Protein AF-A0A962PXG7-F1 (afdb_monomer_lite)

Foldseek 3Di:
DCVCQFCALVRPNVVVLVVLLVVLVVVLVVVVCPVPVVDDDPPDDDDDPVVVVVVVVVVVVVVVVVVVDDSQQDPVDPDDPDYTDTSVVVSVVVSCVSVVD

pLDDT: mean 92.26, std 6.95, range [60.28, 98.38]

Radius of gyration: 18.02 Å; chains: 1; bounding box: 39×32×47 Å

Sequence (101 aa):
MHESLFLGPHGENAEFFRQIWGELLHRTLQHRSETFPGDSSPGITPPDSERIRLVEREIANFFQILQQEVPTFSNRYLGHMISDVSIPALIGNAAVLFCNP

Secondary structure (DSSP, 8-state):
--GGGB--TT-TTHHHHHHHHHHHHHHHHHHHHHSSTTSPPP--PPPPHHHHHHHHHHHHHHHHHHTTS--TTSTT--SSS--PPBHHHHHHHHHHHHH--

Structure (mmCIF, N/CA/C/O backbone):
data_AF-A0A962PXG7-F1
#
_entry.id   AF-A0A962PXG7-F1
#
loop_
_atom_site.group_PDB
_atom_site.id
_atom_site.type_symbol
_atom_site.label_atom_id
_atom_site.label_alt_id
_atom_site.label_comp_id
_atom_site.label_asym_id
_atom_site.label_entity_id
_atom_site.label_seq_id
_atom_site.pdbx_PDB_ins_code
_atom_site.Cartn_x
_atom_site.Cartn_y
_atom_site.Cartn_z
_atom_site.occupancy
_atom_site.B_iso_or_equiv
_atom_site.auth_seq_id
_atom_site.auth_comp_id
_atom_site.auth_asym_id
_atom_site.auth_atom_id
_atom_site.pdbx_PDB_model_num
ATOM 1 N N . MET A 1 1 ? 4.193 -7.246 24.173 1.00 60.28 1 MET A N 1
ATOM 2 C CA . MET A 1 1 ? 5.035 -7.871 23.118 1.00 60.28 1 MET A CA 1
ATOM 3 C C . MET A 1 1 ? 4.265 -8.119 21.814 1.00 60.28 1 MET A C 1
ATOM 5 O O . MET A 1 1 ? 4.888 -8.068 20.770 1.00 60.28 1 MET A O 1
ATOM 9 N N . HIS A 1 2 ? 2.938 -8.332 21.827 1.00 72.56 2 HIS A N 1
ATOM 10 C CA . HIS A 1 2 ? 2.146 -8.461 20.587 1.00 72.56 2 HIS A CA 1
ATOM 11 C C . HIS A 1 2 ? 1.737 -7.120 19.948 1.00 72.56 2 HIS A C 1
ATOM 13 O O . HIS A 1 2 ? 1.533 -7.067 18.743 1.00 72.56 2 HIS A O 1
ATOM 19 N N . GLU A 1 3 ? 1.659 -6.036 20.724 1.00 75.75 3 GLU A N 1
ATOM 20 C CA . GLU A 1 3 ? 1.215 -4.707 20.257 1.00 75.75 3 GLU A CA 1
ATOM 21 C C . GLU A 1 3 ? 2.124 -4.110 19.171 1.00 75.75 3 GLU A C 1
ATOM 23 O O . GLU A 1 3 ? 1.645 -3.415 18.284 1.00 75.75 3 GLU A O 1
ATOM 28 N N . SER A 1 4 ? 3.422 -4.441 19.179 1.00 87.06 4 SER A N 1
ATOM 29 C CA . SER A 1 4 ? 4.383 -4.006 18.154 1.00 87.06 4 SER A CA 1
ATOM 30 C C . SER A 1 4 ? 4.137 -4.628 16.774 1.00 87.06 4 SER A C 1
ATOM 32 O O . SER A 1 4 ? 4.806 -4.265 15.811 1.00 87.06 4 SER A O 1
ATOM 34 N N . LEU A 1 5 ? 3.224 -5.599 16.669 1.00 91.75 5 LEU A N 1
ATOM 35 C CA . LEU A 1 5 ? 2.856 -6.246 15.410 1.00 91.75 5 LEU A CA 1
ATOM 36 C C . LEU A 1 5 ? 1.675 -5.564 14.709 1.00 91.75 5 LEU A C 1
ATOM 38 O O . LEU A 1 5 ? 1.291 -6.032 13.644 1.00 91.75 5 LEU A O 1
ATOM 42 N N . PHE A 1 6 ? 1.093 -4.505 15.270 1.00 93.94 6 PHE A N 1
ATOM 43 C CA . PHE A 1 6 ? -0.060 -3.783 14.713 1.00 93.94 6 PHE A CA 1
ATOM 44 C C . PHE A 1 6 ? 0.306 -2.320 14.451 1.00 93.94 6 PHE A C 1
ATOM 46 O O .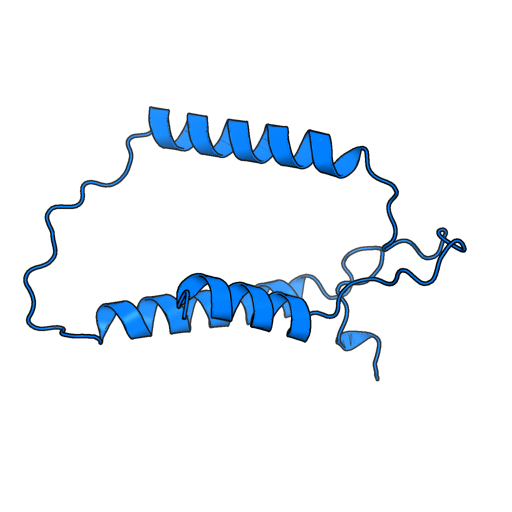 PHE A 1 6 ? 1.291 -1.838 15.002 1.00 93.94 6 PHE A O 1
ATOM 53 N N . LEU A 1 7 ? -0.454 -1.602 13.620 1.00 94.62 7 LEU A N 1
ATOM 54 C CA . LEU A 1 7 ? -0.194 -0.175 13.374 1.00 94.62 7 LEU A CA 1
ATOM 55 C C . LEU A 1 7 ? -0.501 0.668 14.611 1.00 94.62 7 LEU A C 1
ATOM 57 O O . LEU A 1 7 ? 0.268 1.571 14.951 1.00 94.62 7 LEU A O 1
ATOM 61 N N . GLY A 1 8 ? -1.590 0.305 15.284 1.00 92.50 8 GLY A N 1
ATOM 62 C CA . GLY A 1 8 ? -2.077 0.961 16.483 1.00 92.50 8 GLY A CA 1
ATOM 63 C C . GLY A 1 8 ? -3.113 2.053 16.177 1.00 92.50 8 GLY A C 1
ATOM 64 O O . GLY A 1 8 ? -3.129 2.607 15.071 1.00 92.50 8 GLY A O 1
ATOM 65 N N . PRO A 1 9 ? -4.000 2.375 17.139 1.00 92.38 9 PRO A N 1
ATOM 66 C CA . PRO A 1 9 ? -5.133 3.280 16.926 1.00 92.38 9 PRO A CA 1
ATOM 67 C C . PRO A 1 9 ? -4.753 4.692 16.469 1.00 92.38 9 PRO A C 1
ATOM 69 O O . PRO A 1 9 ? -5.580 5.388 15.877 1.00 92.38 9 PRO A O 1
ATOM 72 N N . HIS A 1 10 ? -3.528 5.124 16.769 1.00 92.94 10 HIS A N 1
ATOM 73 C CA . HIS A 1 10 ? -2.995 6.437 16.420 1.00 92.94 10 HIS A CA 1
ATOM 74 C C . HIS A 1 10 ? -1.775 6.352 15.492 1.00 92.94 10 HIS A C 1
ATOM 76 O O . HIS A 1 10 ? -1.116 7.366 15.256 1.00 92.94 10 HIS A O 1
ATOM 82 N N . GLY A 1 11 ? -1.478 5.168 14.946 1.00 94.31 11 GLY A N 1
ATOM 83 C CA . GLY A 1 11 ? -0.305 4.938 14.107 1.00 94.31 11 GLY A CA 1
ATOM 84 C C . GLY A 1 11 ? 1.003 4.928 14.900 1.00 94.31 11 GLY A C 1
ATOM 85 O O . GLY A 1 11 ? 2.036 5.364 14.396 1.00 94.31 11 GLY A O 1
ATOM 86 N N . GLU A 1 12 ? 0.974 4.444 16.138 1.00 96.12 12 GLU A N 1
ATOM 87 C CA . GLU A 1 12 ? 2.116 4.376 17.051 1.00 96.12 12 GLU A CA 1
ATOM 88 C C . GLU A 1 12 ? 3.319 3.649 16.430 1.00 96.12 12 GLU A C 1
ATOM 90 O O . GLU A 1 12 ? 4.465 4.035 16.659 1.00 96.12 12 GLU A O 1
ATOM 95 N N . ASN A 1 13 ? 3.066 2.646 15.583 1.00 96.00 13 ASN A N 1
ATOM 96 C CA . ASN A 1 13 ? 4.100 1.880 14.885 1.00 96.00 13 ASN A CA 1
ATOM 97 C C . ASN A 1 13 ? 4.300 2.315 13.419 1.00 96.00 13 ASN A C 1
ATOM 99 O O . ASN A 1 13 ? 4.880 1.566 12.629 1.00 96.00 13 ASN A O 1
ATOM 103 N N . ALA A 1 14 ? 3.849 3.514 13.029 1.00 96.19 14 ALA A N 1
ATOM 104 C CA . ALA A 1 14 ? 3.923 3.984 11.643 1.00 96.19 14 ALA A CA 1
ATOM 105 C C . ALA A 1 14 ? 5.357 4.012 11.094 1.00 96.19 14 ALA A C 1
ATOM 107 O O . ALA A 1 14 ? 5.570 3.646 9.942 1.00 96.19 14 ALA A O 1
ATOM 108 N N . GLU A 1 15 ? 6.352 4.401 11.898 1.00 96.62 15 GLU A N 1
ATOM 109 C CA . GLU A 1 15 ? 7.748 4.426 11.442 1.00 96.62 15 G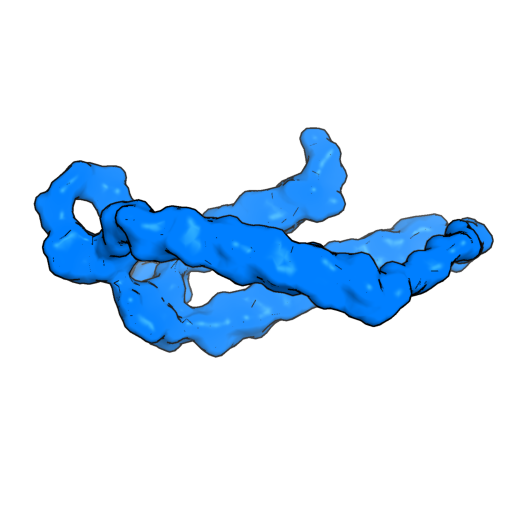LU A CA 1
ATOM 110 C C . GLU A 1 15 ? 8.277 3.026 11.127 1.00 96.62 15 GLU A C 1
ATOM 112 O O . GLU A 1 15 ? 8.819 2.787 10.049 1.00 96.62 15 GLU A O 1
ATOM 117 N N . PHE A 1 16 ? 8.035 2.079 12.033 1.00 95.25 16 PHE A N 1
ATOM 118 C CA . PHE A 1 16 ? 8.386 0.679 11.828 1.00 95.25 16 PHE A CA 1
ATOM 119 C C . PHE A 1 16 ? 7.693 0.103 10.586 1.00 95.25 16 PHE A C 1
ATOM 121 O O . PHE A 1 16 ? 8.333 -0.552 9.761 1.00 95.25 16 PHE A O 1
ATOM 128 N N . PHE A 1 17 ? 6.403 0.403 10.404 1.00 96.44 17 PHE A N 1
ATOM 129 C CA . PHE A 1 17 ? 5.666 -0.014 9.217 1.0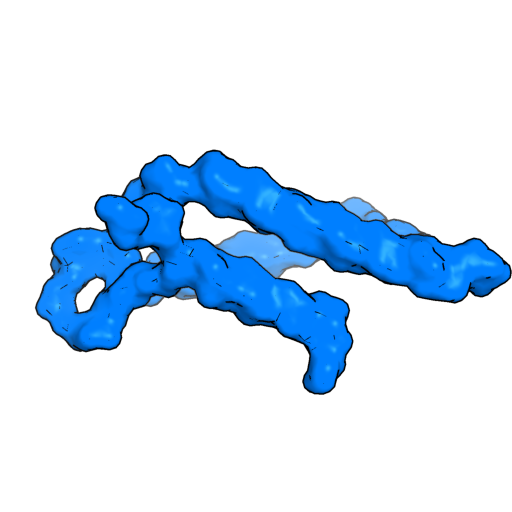0 96.44 17 PHE A CA 1
ATOM 130 C C . PHE A 1 17 ? 6.242 0.591 7.930 1.00 96.44 17 PHE A C 1
ATOM 132 O O . PHE A 1 17 ? 6.455 -0.143 6.966 1.00 96.44 17 PHE A O 1
ATOM 139 N N . ARG A 1 18 ? 6.560 1.895 7.914 1.00 97.56 18 ARG A N 1
ATOM 140 C CA . ARG A 1 18 ? 7.196 2.565 6.766 1.00 97.56 18 ARG A CA 1
ATOM 141 C C . ARG A 1 18 ? 8.522 1.912 6.392 1.00 97.56 18 ARG A C 1
ATOM 143 O O . ARG A 1 18 ? 8.763 1.685 5.208 1.00 97.56 18 ARG A O 1
ATOM 150 N N . GLN A 1 19 ? 9.348 1.577 7.382 1.00 97.44 19 GLN A N 1
ATOM 151 C CA . GLN A 1 19 ? 10.622 0.901 7.154 1.00 97.44 19 GLN A CA 1
ATOM 152 C C . GLN A 1 19 ? 10.424 -0.473 6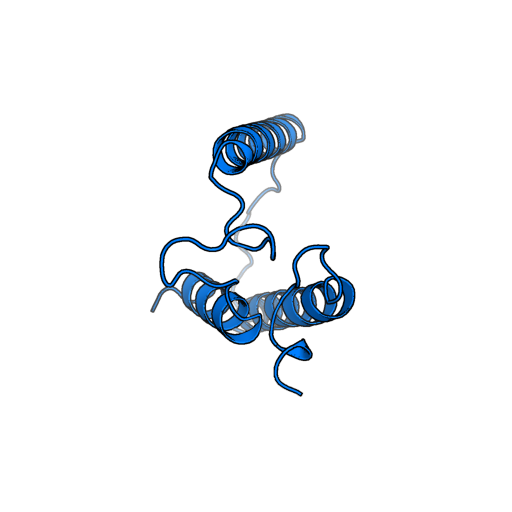.496 1.00 97.44 19 GLN A C 1
ATOM 154 O O . GLN A 1 19 ? 11.057 -0.761 5.481 1.00 97.44 19 GLN A O 1
ATOM 159 N N . ILE A 1 20 ? 9.531 -1.312 7.033 1.00 96.94 20 ILE A N 1
ATOM 160 C CA . ILE A 1 20 ? 9.286 -2.650 6.468 1.00 96.94 20 ILE A CA 1
ATOM 161 C C . ILE A 1 20 ? 8.642 -2.559 5.081 1.00 96.94 20 ILE A C 1
ATOM 163 O O . ILE A 1 20 ? 9.006 -3.314 4.181 1.00 96.94 20 ILE A O 1
ATOM 167 N N . TRP A 1 21 ? 7.704 -1.634 4.885 1.00 98.00 21 TRP A N 1
ATOM 168 C CA . TRP A 1 21 ? 7.084 -1.401 3.584 1.00 98.00 21 TRP A CA 1
ATOM 169 C C . TRP A 1 21 ? 8.119 -0.978 2.534 1.00 98.00 21 TRP A C 1
ATOM 171 O O . TRP A 1 21 ? 8.117 -1.485 1.412 1.00 98.00 21 TRP A O 1
ATOM 181 N N . GLY A 1 22 ? 9.043 -0.088 2.906 1.00 98.25 22 GLY A N 1
ATOM 182 C CA . GLY A 1 22 ? 10.168 0.299 2.056 1.00 98.25 22 GLY A CA 1
ATOM 183 C C . GLY A 1 22 ? 11.050 -0.891 1.675 1.00 98.25 22 GLY A C 1
ATOM 184 O O . GLY A 1 22 ? 11.386 -1.048 0.503 1.00 98.25 22 GLY A O 1
ATOM 185 N N . GLU A 1 23 ? 11.359 -1.767 2.633 1.00 97.94 23 GLU A N 1
ATOM 186 C CA . GLU A 1 23 ? 12.137 -2.988 2.393 1.00 97.94 23 GLU A CA 1
ATOM 187 C C . GLU A 1 23 ? 11.419 -3.967 1.449 1.00 97.94 23 GLU A C 1
ATOM 189 O O . GLU A 1 23 ? 12.042 -4.533 0.547 1.00 97.94 23 GLU A O 1
ATOM 194 N N . LEU A 1 24 ? 10.100 -4.134 1.600 1.00 97.69 24 LEU A N 1
ATOM 195 C CA . LEU A 1 24 ? 9.278 -4.927 0.681 1.00 97.69 24 LEU A CA 1
ATOM 196 C C . LEU A 1 24 ? 9.394 -4.403 -0.757 1.00 97.69 24 LEU A C 1
ATOM 198 O O . LEU A 1 24 ? 9.651 -5.179 -1.683 1.00 97.69 24 LEU A O 1
ATOM 202 N N . LEU A 1 25 ? 9.212 -3.093 -0.952 1.00 97.94 25 LEU A N 1
ATOM 203 C CA . LEU A 1 25 ? 9.317 -2.467 -2.271 1.00 97.94 25 LEU A CA 1
ATOM 204 C C . LEU A 1 25 ? 10.728 -2.606 -2.842 1.00 97.94 25 LEU A C 1
ATOM 206 O O . LEU A 1 25 ? 10.876 -2.966 -4.008 1.00 97.94 25 LEU A O 1
ATOM 210 N N . HIS A 1 26 ? 11.755 -2.373 -2.022 1.00 97.88 26 HIS A N 1
ATOM 211 C CA . HIS A 1 26 ? 13.148 -2.511 -2.430 1.00 97.88 26 HIS A CA 1
ATOM 212 C C . HIS A 1 26 ? 13.435 -3.919 -2.962 1.00 97.88 26 HIS A C 1
ATOM 214 O O . HIS A 1 26 ? 13.876 -4.057 -4.102 1.00 97.88 26 HIS A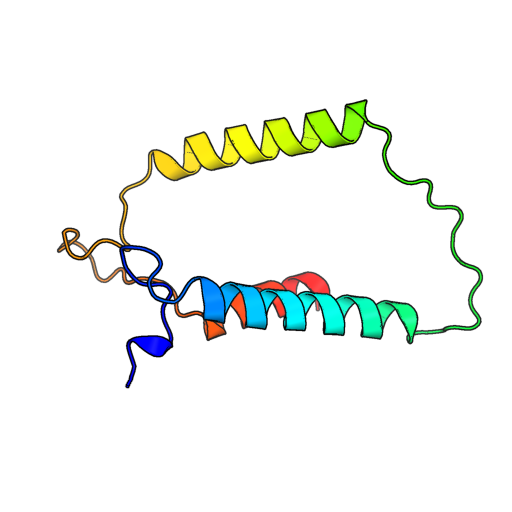 O 1
ATOM 220 N N . ARG A 1 27 ? 13.093 -4.963 -2.196 1.00 96.31 27 ARG A N 1
ATOM 221 C CA . ARG A 1 27 ? 13.284 -6.365 -2.609 1.00 96.31 27 ARG A CA 1
ATOM 222 C C . ARG A 1 27 ? 12.486 -6.725 -3.854 1.00 96.31 27 ARG A C 1
ATOM 224 O O . ARG A 1 27 ? 12.996 -7.414 -4.733 1.00 96.31 27 ARG A O 1
ATOM 231 N N . THR A 1 28 ? 11.249 -6.241 -3.947 1.00 96.50 28 THR A N 1
ATOM 232 C CA . THR A 1 28 ? 10.384 -6.477 -5.110 1.00 96.50 28 THR A CA 1
ATOM 233 C C . THR A 1 28 ? 11.000 -5.892 -6.383 1.00 96.50 28 THR A C 1
ATOM 235 O O . THR A 1 28 ? 11.059 -6.560 -7.415 1.00 96.50 28 THR A O 1
ATOM 238 N N . LEU A 1 29 ? 11.478 -4.647 -6.322 1.00 95.56 29 LEU A N 1
ATOM 239 C CA . LEU A 1 29 ? 12.094 -3.967 -7.462 1.00 95.56 29 LEU A CA 1
ATOM 240 C C . LEU A 1 29 ? 13.460 -4.563 -7.810 1.00 95.56 29 LEU A C 1
ATOM 242 O O . LEU A 1 29 ? 13.745 -4.765 -8.990 1.00 95.56 29 LEU A O 1
ATOM 246 N N . GLN A 1 30 ? 14.265 -4.900 -6.800 1.00 95.88 30 GLN A N 1
ATOM 247 C CA . GLN A 1 30 ? 15.544 -5.580 -6.980 1.00 95.88 30 GLN A CA 1
ATOM 248 C C . GLN A 1 30 ? 15.351 -6.897 -7.737 1.00 95.88 30 GLN A C 1
ATOM 250 O O . GLN A 1 30 ? 15.970 -7.092 -8.782 1.00 95.88 30 GLN A O 1
ATOM 255 N N . HIS A 1 31 ? 14.417 -7.742 -7.289 1.00 94.88 31 HIS A N 1
ATOM 256 C CA . HIS A 1 31 ? 14.119 -9.014 -7.944 1.00 94.88 31 HIS A CA 1
ATOM 257 C C . HIS A 1 31 ? 13.741 -8.836 -9.421 1.00 94.88 31 HIS A C 1
ATOM 259 O O . HIS A 1 31 ? 14.238 -9.568 -10.276 1.00 94.88 31 HIS A O 1
ATOM 265 N N . ARG A 1 32 ? 12.920 -7.827 -9.747 1.00 93.44 32 ARG A N 1
ATOM 266 C CA . ARG A 1 32 ? 12.573 -7.502 -11.142 1.00 93.44 32 ARG A CA 1
ATOM 267 C C . ARG A 1 32 ? 13.790 -7.084 -11.964 1.00 93.44 32 ARG A C 1
ATOM 269 O O . ARG A 1 32 ? 13.905 -7.507 -13.104 1.00 93.44 32 ARG A O 1
ATOM 276 N N . SER A 1 33 ? 14.684 -6.272 -11.398 1.00 91.75 33 SER A N 1
ATOM 277 C CA . SER A 1 33 ? 15.880 -5.785 -12.103 1.00 91.75 33 SER A CA 1
ATOM 278 C C . SER A 1 33 ? 16.951 -6.858 -12.321 1.00 91.75 33 SER A C 1
ATOM 280 O O . SER A 1 33 ? 17.694 -6.801 -13.296 1.00 91.75 33 SER A O 1
ATOM 282 N N . GLU A 1 34 ? 17.024 -7.842 -11.424 1.00 94.88 34 GLU A N 1
ATOM 283 C CA . GLU A 1 34 ? 17.985 -8.949 -11.482 1.00 94.88 34 GLU A CA 1
ATOM 284 C C . GLU A 1 34 ? 17.476 -10.129 -12.318 1.00 94.88 34 GLU A C 1
ATOM 286 O O . GLU A 1 34 ? 18.250 -11.010 -12.693 1.00 94.88 34 GLU A O 1
ATOM 291 N N . THR A 1 35 ? 16.176 -10.164 -12.616 1.00 94.50 35 THR A N 1
ATOM 292 C CA . THR A 1 35 ? 15.571 -11.200 -13.451 1.00 94.50 35 THR A CA 1
ATOM 293 C C . THR A 1 35 ? 15.827 -10.876 -14.920 1.00 94.50 35 THR A C 1
ATOM 295 O O . THR A 1 35 ? 15.305 -9.898 -15.441 1.00 94.50 35 THR A O 1
ATOM 298 N N . PHE A 1 36 ? 16.633 -11.711 -15.582 1.00 94.62 36 PHE A N 1
ATOM 299 C CA . PHE A 1 36 ? 17.065 -11.539 -16.978 1.00 94.62 36 PHE A CA 1
ATOM 300 C C . PHE A 1 36 ? 17.700 -10.159 -17.260 1.00 94.62 36 PHE A C 1
ATOM 302 O O . PHE A 1 36 ? 17.235 -9.415 -18.119 1.00 94.62 36 PHE A O 1
ATOM 309 N N . PRO A 1 37 ? 18.819 -9.811 -16.597 1.00 90.62 37 PRO A N 1
ATOM 310 C CA . PRO A 1 37 ? 19.411 -8.472 -16.686 1.00 90.62 37 PRO A CA 1
ATOM 311 C C . PRO A 1 37 ? 19.993 -8.147 -18.073 1.00 90.62 37 PRO A C 1
ATOM 313 O O . PRO A 1 37 ? 20.342 -7.002 -18.345 1.00 90.62 37 PRO A O 1
ATOM 316 N N . GLY A 1 38 ? 20.147 -9.157 -18.937 1.00 90.88 38 GLY A N 1
ATOM 317 C CA . GLY A 1 38 ? 20.597 -8.996 -20.319 1.00 90.88 38 GLY A CA 1
ATOM 318 C C . GLY A 1 38 ? 19.482 -8.632 -21.302 1.00 90.88 38 GLY A C 1
ATOM 319 O O . GLY A 1 38 ? 19.786 -8.300 -22.448 1.00 90.88 38 GLY A O 1
ATOM 320 N N . ASP A 1 39 ? 18.216 -8.691 -20.880 1.00 91.19 39 ASP A N 1
ATOM 321 C CA . ASP A 1 39 ? 17.093 -8.333 -21.737 1.00 91.19 39 ASP A CA 1
ATOM 322 C C . ASP A 1 39 ? 17.073 -6.822 -21.979 1.00 91.19 39 ASP A C 1
ATOM 324 O O . ASP A 1 39 ? 17.373 -5.999 -21.110 1.00 91.19 39 ASP A O 1
ATOM 328 N N . SER A 1 40 ? 16.718 -6.439 -23.204 1.00 81.06 40 SER A N 1
ATOM 329 C CA . SER A 1 40 ? 16.583 -5.028 -23.551 1.00 81.06 40 SER A CA 1
ATOM 330 C C . SER A 1 40 ? 15.448 -4.422 -22.735 1.00 81.06 40 SER A C 1
ATOM 332 O O . SER A 1 40 ? 14.322 -4.917 -22.794 1.00 81.06 40 SER A O 1
ATOM 334 N N . SER A 1 41 ? 15.723 -3.336 -22.007 1.00 78.94 41 SER A N 1
ATOM 335 C CA . SER A 1 41 ? 14.664 -2.623 -21.294 1.00 78.94 41 SER A CA 1
ATOM 336 C C . SER A 1 41 ? 13.583 -2.200 -22.297 1.00 78.94 41 SER A C 1
ATOM 338 O O . SER A 1 41 ? 13.912 -1.550 -23.300 1.00 78.94 41 SER A O 1
ATOM 340 N N . PRO A 1 42 ? 12.308 -2.569 -22.084 1.00 80.12 42 PRO A N 1
ATOM 341 C CA . PRO A 1 42 ? 11.237 -2.101 -22.946 1.00 80.12 42 PRO A CA 1
ATOM 342 C C . PRO A 1 42 ? 11.203 -0.570 -22.904 1.00 80.12 42 PRO A C 1
ATOM 344 O O . PRO A 1 42 ? 11.450 0.036 -21.862 1.00 80.12 42 PRO A O 1
ATOM 347 N N . GLY A 1 43 ? 10.885 0.067 -24.034 1.00 82.88 43 GLY A N 1
ATOM 348 C CA . GLY A 1 43 ? 10.784 1.527 -24.163 1.00 82.88 43 GLY A CA 1
ATOM 349 C C . GLY A 1 43 ? 9.582 2.121 -23.419 1.00 82.88 43 GLY A C 1
ATOM 350 O O . GLY A 1 43 ? 8.746 2.793 -24.019 1.00 82.88 43 GLY A O 1
ATOM 351 N N . ILE A 1 44 ? 9.457 1.841 -22.122 1.00 88.50 44 ILE A N 1
ATOM 352 C CA . ILE A 1 44 ? 8.400 2.346 -21.255 1.00 88.50 44 ILE A CA 1
ATOM 353 C C . ILE A 1 44 ? 8.727 3.799 -20.934 1.00 88.50 44 ILE A C 1
ATOM 355 O O . ILE A 1 44 ? 9.723 4.111 -20.285 1.00 88.50 44 ILE A O 1
ATOM 359 N N . THR A 1 45 ? 7.866 4.698 -21.396 1.00 90.88 45 THR A N 1
ATOM 360 C CA . THR A 1 45 ? 7.962 6.116 -21.050 1.00 90.88 45 THR A CA 1
ATOM 361 C C . THR A 1 45 ? 7.268 6.347 -19.706 1.00 90.88 45 THR A C 1
ATOM 363 O O . THR A 1 45 ? 6.154 5.845 -19.521 1.00 90.88 45 THR A O 1
ATOM 366 N N . PRO A 1 46 ? 7.877 7.095 -18.768 1.00 91.31 46 PRO A N 1
ATOM 367 C CA . PRO A 1 46 ? 7.205 7.500 -17.538 1.00 91.31 46 PRO A CA 1
ATOM 368 C C . PRO A 1 46 ? 5.882 8.232 -17.821 1.00 91.31 46 PRO A C 1
ATOM 370 O O . PRO A 1 46 ? 5.756 8.886 -18.862 1.00 91.31 46 PRO A O 1
ATOM 373 N N . PRO A 1 47 ? 4.888 8.152 -16.919 1.00 94.12 47 PRO A N 1
ATOM 374 C CA . PRO A 1 47 ? 3.659 8.919 -17.072 1.00 94.12 47 PRO A CA 1
ATOM 375 C C . PRO A 1 47 ? 3.957 10.423 -17.063 1.00 94.12 47 PRO A C 1
ATOM 377 O O . PRO A 1 47 ? 4.816 10.898 -16.320 1.00 94.12 47 PRO A O 1
ATOM 380 N N . ASP A 1 48 ? 3.228 11.176 -17.885 1.00 96.50 48 ASP A N 1
ATOM 381 C CA . ASP A 1 48 ? 3.268 12.635 -17.848 1.00 96.50 48 ASP A CA 1
ATOM 382 C C . ASP A 1 48 ? 2.616 13.185 -16.565 1.00 96.50 48 ASP A C 1
ATOM 384 O O . ASP A 1 48 ? 1.944 12.482 -15.802 1.00 96.50 48 ASP A O 1
ATOM 388 N N . SER A 1 49 ? 2.807 14.481 -16.321 1.00 96.88 49 SER A N 1
ATOM 389 C CA . SER A 1 49 ? 2.283 15.137 -15.124 1.00 96.88 49 SER A CA 1
ATOM 390 C C . SER A 1 49 ? 0.755 15.147 -15.046 1.00 96.88 49 SER A C 1
ATOM 392 O O . SER A 1 49 ? 0.213 15.265 -13.950 1.00 96.88 49 SER A O 1
ATOM 394 N N . GLU A 1 50 ? 0.043 15.070 -16.173 1.00 97.69 50 GLU A N 1
ATOM 395 C CA . GLU A 1 50 ? -1.421 15.035 -16.174 1.00 97.69 50 GLU A CA 1
ATOM 396 C C . GLU A 1 50 ? -1.928 13.681 -15.677 1.00 97.69 50 GLU A C 1
ATOM 398 O O . GLU A 1 50 ? -2.772 13.631 -14.782 1.00 97.69 50 GLU A O 1
ATOM 403 N N . ARG A 1 51 ? -1.345 12.591 -16.179 1.00 97.06 51 ARG A N 1
ATOM 404 C CA . ARG A 1 51 ? -1.632 11.223 -15.739 1.00 97.06 51 ARG A CA 1
ATOM 405 C C . ARG A 1 51 ? -1.283 11.008 -14.274 1.00 97.06 51 ARG A C 1
ATOM 407 O O . ARG A 1 51 ? -2.073 10.395 -13.563 1.00 97.06 51 ARG A O 1
ATOM 414 N N . ILE A 1 52 ? -0.149 11.538 -13.809 1.00 97.50 52 ILE A N 1
ATOM 415 C CA . ILE A 1 52 ? 0.228 11.471 -12.388 1.00 97.50 52 ILE A CA 1
ATOM 416 C C . ILE A 1 52 ? -0.844 12.148 -11.526 1.00 97.50 52 ILE A C 1
ATOM 418 O O . ILE A 1 52 ? -1.393 11.507 -10.633 1.00 97.50 52 ILE A O 1
ATOM 422 N N . ARG A 1 53 ? -1.224 13.393 -11.849 1.00 98.12 53 ARG A N 1
ATOM 423 C CA . ARG A 1 53 ? -2.261 14.127 -11.102 1.00 98.12 53 ARG A CA 1
ATOM 424 C C . ARG A 1 53 ? -3.616 13.428 -11.123 1.00 98.12 53 ARG A C 1
ATOM 426 O O . ARG A 1 53 ? -4.339 13.468 -10.131 1.00 98.12 53 ARG A O 1
ATOM 433 N N . LEU A 1 54 ? -3.977 12.813 -12.250 1.00 98.19 54 LEU A N 1
ATOM 434 C CA . LEU A 1 54 ? -5.203 12.028 -12.357 1.00 98.19 54 LEU A CA 1
ATOM 435 C C . LEU A 1 54 ? -5.181 10.862 -11.362 1.00 98.19 54 LEU A C 1
ATOM 437 O O . LEU A 1 54 ? -6.112 10.725 -10.576 1.00 98.19 54 LEU A O 1
ATOM 441 N N . VAL A 1 55 ? -4.111 10.065 -11.359 1.00 97.94 55 VAL A N 1
ATOM 442 C CA . VAL A 1 55 ? -3.967 8.920 -10.448 1.00 97.94 55 VAL A CA 1
ATOM 443 C C . VAL A 1 55 ? -3.974 9.369 -8.987 1.00 97.94 55 VAL A C 1
ATOM 445 O O . VAL A 1 55 ? -4.699 8.793 -8.182 1.00 97.94 55 VAL A O 1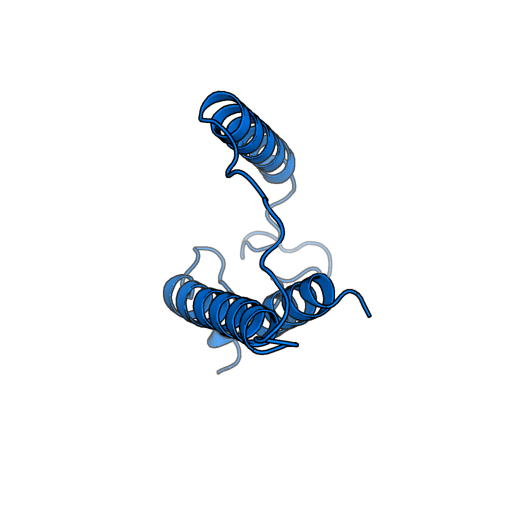
ATOM 448 N N . GLU A 1 56 ? -3.231 10.423 -8.643 1.00 97.88 56 GLU A N 1
ATOM 449 C CA . GLU A 1 56 ? -3.214 10.986 -7.287 1.00 97.88 56 GLU A CA 1
ATOM 450 C C . GLU A 1 56 ? -4.612 11.414 -6.826 1.00 97.88 56 GLU A C 1
ATOM 452 O O . GLU A 1 56 ? -5.011 11.121 -5.697 1.00 97.88 56 GLU A O 1
ATOM 457 N N . ARG A 1 57 ? -5.384 12.063 -7.708 1.00 98.38 57 ARG A N 1
ATOM 458 C CA . ARG A 1 57 ? -6.756 12.479 -7.409 1.00 98.38 57 ARG A CA 1
ATOM 459 C C . ARG A 1 57 ? -7.675 11.285 -7.180 1.00 98.38 57 ARG A C 1
ATOM 461 O O . ARG A 1 57 ? -8.433 11.296 -6.217 1.00 98.38 57 ARG A O 1
ATOM 468 N N . GLU A 1 58 ? -7.616 10.265 -8.032 1.00 98.38 58 GLU A N 1
ATOM 469 C CA . GLU A 1 58 ? -8.471 9.085 -7.864 1.00 98.38 58 GLU A CA 1
ATOM 470 C C . GLU A 1 58 ? -8.108 8.291 -6.599 1.00 98.38 58 GLU A C 1
ATOM 472 O O . GLU A 1 58 ? -9.001 7.826 -5.892 1.00 98.38 58 GLU A O 1
ATOM 477 N N . ILE A 1 59 ? -6.821 8.216 -6.241 1.00 98.19 59 ILE A N 1
ATOM 478 C CA . ILE A 1 59 ? -6.382 7.652 -4.956 1.00 98.19 59 ILE A CA 1
ATOM 479 C C . ILE A 1 59 ? -6.949 8.472 -3.790 1.00 98.19 59 ILE A C 1
ATOM 481 O O . ILE A 1 59 ? -7.498 7.899 -2.850 1.00 98.19 59 ILE A O 1
ATOM 485 N N . ALA A 1 60 ? -6.868 9.805 -3.845 1.00 98.00 60 ALA A N 1
ATOM 486 C CA . ALA A 1 60 ? -7.419 10.669 -2.802 1.00 98.00 60 ALA A CA 1
ATOM 487 C C . ALA A 1 60 ? -8.942 10.494 -2.650 1.00 98.00 60 ALA A C 1
ATOM 489 O O . ALA A 1 60 ? -9.432 10.367 -1.528 1.00 98.00 60 ALA A O 1
ATOM 490 N N . ASN A 1 61 ? -9.679 10.419 -3.763 1.00 98.12 61 ASN A N 1
ATOM 491 C CA . ASN A 1 61 ? -11.119 10.147 -3.771 1.00 98.12 61 ASN A CA 1
ATOM 492 C C . ASN A 1 61 ? -11.435 8.788 -3.133 1.00 98.12 61 ASN A C 1
ATOM 494 O O . ASN A 1 61 ? -12.355 8.670 -2.327 1.00 98.12 61 ASN A O 1
ATOM 498 N N . PHE A 1 62 ? -10.650 7.760 -3.458 1.00 97.81 62 PHE A N 1
ATOM 499 C CA . PHE A 1 62 ? -10.816 6.438 -2.870 1.00 97.81 62 PHE A CA 1
ATOM 500 C C . PHE A 1 62 ? -10.607 6.458 -1.349 1.00 97.81 62 PHE A C 1
ATOM 502 O O . PHE A 1 62 ? -11.425 5.911 -0.611 1.00 97.81 62 PHE A O 1
ATOM 509 N N . PHE A 1 63 ? -9.581 7.158 -0.856 1.00 96.19 63 PHE A N 1
ATOM 510 C CA . PHE A 1 63 ? -9.377 7.326 0.586 1.00 96.19 63 PHE A CA 1
ATOM 511 C C . PHE A 1 63 ? -10.520 8.080 1.269 1.00 96.19 63 PHE A C 1
ATOM 513 O O . PHE A 1 63 ? -10.887 7.713 2.383 1.00 96.19 63 PHE A O 1
ATOM 520 N N . GLN A 1 64 ? -11.114 9.085 0.618 1.00 97.31 64 GLN A N 1
ATOM 521 C CA . GLN A 1 64 ? -12.292 9.771 1.160 1.00 97.31 64 GLN A CA 1
ATOM 522 C C . GLN A 1 64 ? -13.467 8.812 1.357 1.00 97.31 64 GLN A C 1
ATOM 524 O O . GLN A 1 64 ? -14.144 8.900 2.376 1.00 97.31 64 GLN A O 1
ATOM 529 N N . ILE A 1 65 ? -13.687 7.886 0.419 1.00 96.56 65 ILE A N 1
ATOM 530 C CA . ILE A 1 65 ? -14.729 6.858 0.535 1.00 96.56 65 ILE A CA 1
ATOM 531 C C . ILE A 1 65 ? -14.408 5.913 1.698 1.00 96.56 65 ILE A C 1
ATOM 533 O O . ILE A 1 65 ? -15.246 5.711 2.569 1.00 96.56 65 ILE A O 1
ATOM 537 N N . LEU A 1 66 ? -13.181 5.387 1.770 1.00 94.19 66 LEU A N 1
ATOM 538 C CA . LEU A 1 66 ? -12.781 4.466 2.842 1.00 94.19 66 LEU A CA 1
ATOM 539 C C . LEU A 1 66 ? -12.868 5.093 4.240 1.00 94.19 66 LEU A C 1
ATOM 541 O O . LEU A 1 66 ? -13.187 4.408 5.204 1.00 94.19 66 LEU A O 1
ATOM 545 N N . GLN A 1 67 ? -12.600 6.392 4.370 1.00 93.56 67 GLN A N 1
ATOM 546 C CA . GLN A 1 67 ? -12.684 7.104 5.648 1.00 93.56 67 GLN A CA 1
ATOM 547 C C . GLN A 1 67 ? -14.123 7.306 6.150 1.00 93.56 67 GLN A C 1
ATOM 549 O O . GLN A 1 67 ? -14.302 7.709 7.299 1.00 93.56 67 GLN A O 1
ATOM 554 N N . GLN A 1 68 ? -15.140 7.034 5.324 1.00 94.69 68 GLN A N 1
ATOM 555 C CA . GLN A 1 68 ? -16.543 7.016 5.753 1.00 94.69 68 GLN A CA 1
ATOM 556 C C . GLN A 1 68 ? -16.919 5.719 6.485 1.00 94.69 68 GLN A C 1
ATOM 558 O O . GLN A 1 68 ? -17.962 5.675 7.139 1.00 94.69 68 GLN A O 1
ATOM 563 N N . GLU A 1 69 ? -16.082 4.682 6.398 1.00 90.50 69 GLU A N 1
ATOM 564 C CA . GLU A 1 69 ? -16.288 3.415 7.095 1.00 90.50 69 GLU A CA 1
ATOM 565 C C . GLU A 1 69 ? -16.087 3.540 8.611 1.00 90.50 69 GLU A C 1
ATOM 567 O O . GLU A 1 69 ? -15.481 4.481 9.134 1.00 90.50 69 GLU A O 1
ATOM 572 N N . VAL A 1 70 ? -16.589 2.546 9.347 1.00 89.38 70 VAL A N 1
ATOM 573 C CA . VAL A 1 70 ? -16.414 2.484 10.801 1.00 89.38 70 VAL A CA 1
ATOM 574 C C . VAL A 1 70 ? -14.924 2.288 11.131 1.00 89.38 70 VAL A C 1
ATOM 576 O O . VAL A 1 70 ? -14.326 1.326 10.647 1.00 89.38 70 VAL A O 1
ATOM 579 N N . PRO A 1 71 ? -14.306 3.128 11.987 1.00 89.69 71 PRO A N 1
ATOM 580 C CA . PRO A 1 71 ? -12.886 3.021 12.324 1.00 89.69 71 PRO A CA 1
ATOM 581 C C . PRO A 1 71 ? -12.633 1.860 13.299 1.00 89.69 71 PRO A C 1
ATOM 583 O O . PRO A 1 71 ? -12.453 2.057 14.503 1.00 89.69 71 PRO A O 1
ATOM 586 N N . THR A 1 72 ? -12.622 0.630 12.782 1.00 88.62 72 THR A N 1
ATOM 587 C CA . THR A 1 72 ? -12.478 -0.611 13.567 1.00 88.62 72 THR A CA 1
ATOM 588 C C . THR A 1 72 ? -11.112 -0.766 14.237 1.00 88.62 72 THR A C 1
ATOM 590 O O . THR A 1 72 ? -10.984 -1.533 15.185 1.00 88.62 72 THR A O 1
ATOM 593 N N . PHE A 1 73 ? -10.104 -0.004 13.804 1.00 88.94 73 PHE A N 1
ATOM 594 C CA . PHE A 1 73 ? -8.789 0.075 14.451 1.00 88.94 73 PHE A CA 1
ATOM 595 C C . PHE A 1 73 ? -8.811 0.844 15.788 1.00 88.94 73 PHE A C 1
ATOM 597 O O . PHE A 1 73 ? -7.841 0.806 16.542 1.00 88.94 73 PHE A O 1
ATOM 604 N N . SER A 1 74 ? -9.883 1.586 16.095 1.00 89.31 74 SER A N 1
ATOM 605 C CA . SER A 1 74 ? -9.973 2.383 17.320 1.00 89.31 74 SER A CA 1
ATOM 606 C C . SER A 1 74 ? -10.348 1.536 18.536 1.00 89.31 74 SER A C 1
ATOM 608 O O . SER A 1 74 ? -11.323 0.794 18.497 1.00 89.31 74 SER A O 1
ATOM 610 N N . ASN A 1 75 ? -9.710 1.786 19.685 1.00 85.69 75 ASN A N 1
ATOM 611 C CA . ASN A 1 75 ? -10.109 1.205 20.980 1.00 85.69 75 ASN A CA 1
ATOM 612 C C . ASN A 1 75 ? -11.546 1.567 21.409 1.00 85.69 75 ASN A C 1
ATOM 614 O O . ASN A 1 75 ? -12.088 0.973 22.338 1.00 85.69 75 ASN A O 1
ATOM 618 N N . ARG A 1 76 ? -12.166 2.573 20.773 1.00 89.75 76 ARG A N 1
ATOM 619 C CA . ARG A 1 76 ? -13.576 2.927 21.003 1.00 89.75 76 ARG A CA 1
ATOM 620 C C . ARG A 1 76 ? -14.542 1.949 20.336 1.00 89.75 76 ARG A C 1
ATOM 622 O O . ARG A 1 76 ? -15.717 1.931 20.698 1.00 89.75 76 ARG A O 1
ATOM 629 N N . TYR A 1 77 ? -14.075 1.166 19.368 1.00 87.06 77 TYR A N 1
ATOM 630 C CA . TYR A 1 77 ? -14.871 0.143 18.717 1.00 87.06 77 TYR A CA 1
ATOM 631 C C . TYR A 1 77 ? -14.908 -1.117 19.595 1.00 87.06 77 TYR A C 1
ATOM 633 O O . TYR A 1 77 ? -13.921 -1.830 19.728 1.00 87.06 77 TYR A O 1
ATOM 641 N N . LEU A 1 78 ? -16.063 -1.379 20.213 1.00 81.75 78 LEU A N 1
ATOM 642 C CA . LEU A 1 78 ? -16.312 -2.536 21.093 1.00 81.75 78 LEU A CA 1
ATOM 643 C C . LEU A 1 78 ? -17.365 -3.491 20.499 1.00 81.75 78 LEU A C 1
ATOM 645 O O . LEU A 1 78 ? -18.106 -4.145 21.229 1.00 81.75 78 LEU A O 1
ATOM 649 N N . GLY A 1 79 ? -17.495 -3.485 19.169 1.00 80.25 79 GLY A N 1
ATOM 650 C CA . GLY A 1 79 ? -18.510 -4.233 18.430 1.00 80.25 79 GLY A CA 1
ATOM 651 C C . GLY A 1 79 ? -18.109 -5.683 18.142 1.00 80.25 79 GLY A C 1
ATOM 652 O O . GLY A 1 79 ? -17.720 -6.436 19.029 1.00 80.25 79 GLY A O 1
ATOM 653 N N . HIS A 1 80 ? -18.246 -6.092 16.880 1.00 81.31 80 HIS A N 1
ATOM 654 C CA . HIS A 1 80 ? -17.911 -7.443 16.411 1.00 81.31 80 HIS A CA 1
ATOM 655 C C . HIS A 1 80 ? -16.428 -7.809 16.624 1.00 81.31 80 HIS A C 1
ATOM 657 O O . HIS A 1 80 ? -15.605 -6.933 16.877 1.00 81.31 80 HIS A O 1
ATOM 663 N N . MET A 1 81 ? -16.078 -9.096 16.454 1.00 77.62 81 MET A N 1
ATOM 664 C CA . MET A 1 81 ? -14.695 -9.615 16.476 1.00 77.62 81 MET A CA 1
ATOM 665 C C . MET A 1 81 ? -13.874 -9.121 15.270 1.00 77.62 81 MET A C 1
ATOM 667 O O . MET A 1 81 ? -13.473 -9.899 14.408 1.00 77.62 81 MET A O 1
ATOM 671 N N . ILE A 1 82 ? -13.661 -7.813 15.191 1.00 76.81 82 ILE A N 1
ATOM 672 C CA . ILE A 1 82 ? -12.855 -7.146 14.176 1.00 76.81 82 ILE A CA 1
ATOM 673 C C . ILE A 1 82 ? -11.759 -6.402 14.924 1.00 76.81 82 ILE A C 1
ATOM 675 O O . ILE A 1 82 ? -12.046 -5.564 15.775 1.00 76.81 82 ILE A O 1
ATOM 679 N N . SER A 1 83 ? -10.513 -6.742 14.620 1.00 72.88 83 SER A N 1
ATOM 680 C CA . SER A 1 83 ? -9.323 -6.090 15.156 1.00 72.88 83 SER A CA 1
ATOM 681 C C . SER A 1 83 ? -8.564 -5.383 14.040 1.00 72.88 83 SER A C 1
ATOM 683 O O . SER A 1 83 ? -8.768 -5.677 12.860 1.00 72.88 83 SER A O 1
ATOM 685 N N . ASP A 1 84 ? -7.640 -4.504 14.426 1.00 88.31 84 ASP A N 1
ATOM 686 C CA . ASP A 1 84 ? -6.608 -4.012 13.516 1.00 88.31 84 ASP A CA 1
ATOM 687 C C . ASP A 1 84 ? -5.865 -5.194 12.862 1.00 88.31 84 ASP A C 1
ATOM 689 O O . ASP A 1 84 ? -5.707 -6.269 13.462 1.00 88.31 84 ASP A O 1
ATOM 693 N N . VAL A 1 85 ? -5.438 -5.014 11.615 1.00 91.81 85 VAL A N 1
ATOM 694 C CA . VAL A 1 85 ? -4.712 -6.045 10.867 1.00 91.81 85 VAL A CA 1
ATOM 695 C C . VAL A 1 85 ? -3.239 -5.959 11.247 1.00 91.81 85 VAL A C 1
ATOM 697 O O . VAL A 1 85 ? -2.660 -4.878 11.326 1.00 91.81 85 VAL A O 1
ATOM 700 N N . SER A 1 86 ? -2.603 -7.105 11.483 1.00 94.19 86 SER A N 1
ATOM 701 C CA . SER A 1 86 ? -1.190 -7.108 11.851 1.00 94.19 86 SER A CA 1
ATOM 702 C C . SER A 1 86 ? -0.304 -6.660 10.680 1.00 94.19 86 SER A C 1
ATOM 704 O O . SER A 1 86 ? -0.529 -7.025 9.524 1.00 94.19 86 SER A O 1
ATOM 706 N N . ILE A 1 87 ? 0.753 -5.907 10.983 1.00 95.81 87 ILE A N 1
ATOM 707 C CA . ILE A 1 87 ? 1.794 -5.477 10.044 1.00 95.81 87 ILE A CA 1
ATOM 708 C C . ILE A 1 87 ? 2.320 -6.659 9.209 1.00 95.81 87 ILE A C 1
ATOM 710 O O . ILE A 1 87 ? 2.360 -6.529 7.986 1.00 95.81 87 ILE A O 1
ATOM 714 N N . PRO A 1 88 ? 2.660 -7.835 9.784 1.00 95.50 88 PRO A N 1
ATOM 715 C CA . PRO A 1 88 ? 3.097 -8.976 8.982 1.00 95.50 88 PRO A CA 1
ATOM 716 C C . PRO A 1 88 ? 2.047 -9.460 7.975 1.00 95.50 88 PRO A C 1
ATOM 718 O O . PRO A 1 88 ? 2.411 -9.826 6.860 1.00 95.50 88 PRO A O 1
ATOM 721 N N . ALA A 1 89 ? 0.758 -9.444 8.334 1.00 95.75 89 ALA A N 1
ATOM 722 C CA . ALA A 1 89 ? -0.312 -9.837 7.420 1.00 95.75 89 ALA A CA 1
ATOM 723 C C . ALA A 1 89 ? -0.469 -8.832 6.267 1.00 95.75 89 ALA A C 1
ATOM 725 O O . ALA A 1 89 ? -0.598 -9.252 5.117 1.00 95.75 89 ALA A O 1
ATOM 726 N N . LEU A 1 90 ? -0.380 -7.526 6.550 1.00 96.31 90 LEU A N 1
ATOM 727 C CA . LEU A 1 90 ? -0.392 -6.471 5.526 1.00 96.31 90 LEU A CA 1
ATOM 728 C C . LEU A 1 90 ? 0.780 -6.623 4.546 1.00 96.31 90 LEU A C 1
ATOM 730 O O . LEU A 1 90 ? 0.583 -6.625 3.331 1.00 96.31 90 LEU A O 1
ATOM 734 N N . ILE A 1 91 ? 1.995 -6.801 5.073 1.00 97.19 91 ILE A N 1
ATOM 735 C CA . ILE A 1 91 ? 3.216 -6.961 4.272 1.00 97.19 91 ILE A CA 1
ATOM 736 C C . ILE A 1 91 ? 3.169 -8.244 3.442 1.00 97.19 91 ILE A C 1
ATOM 738 O O . ILE A 1 91 ? 3.471 -8.211 2.252 1.00 97.19 91 ILE A O 1
ATOM 742 N N . GLY A 1 92 ? 2.757 -9.365 4.040 1.00 96.19 92 GLY A N 1
ATOM 743 C CA . GLY A 1 92 ? 2.631 -10.639 3.336 1.00 96.19 92 GLY A CA 1
ATOM 744 C C . GLY A 1 92 ? 1.601 -10.585 2.207 1.00 96.19 92 GLY A C 1
ATOM 745 O O . GLY A 1 92 ? 1.881 -11.054 1.106 1.00 96.19 92 GLY A O 1
ATOM 746 N N . ASN A 1 93 ? 0.439 -9.967 2.444 1.00 97.31 93 ASN A N 1
ATOM 747 C CA . ASN A 1 93 ? -0.585 -9.799 1.414 1.00 97.31 93 ASN A CA 1
ATOM 748 C C . ASN A 1 93 ? -0.071 -8.954 0.236 1.00 97.31 93 ASN A C 1
ATOM 750 O O . ASN A 1 93 ? -0.157 -9.392 -0.911 1.00 97.31 93 ASN A O 1
ATOM 754 N N . ALA A 1 94 ? 0.538 -7.798 0.517 1.00 97.12 94 ALA A N 1
ATOM 755 C CA . ALA A 1 94 ? 1.120 -6.943 -0.516 1.00 97.12 94 ALA A CA 1
ATOM 756 C C . ALA A 1 94 ? 2.245 -7.649 -1.295 1.00 97.12 94 ALA A C 1
ATOM 758 O O . ALA A 1 94 ? 2.303 -7.547 -2.519 1.00 97.12 94 ALA A O 1
ATOM 759 N N . ALA A 1 95 ? 3.104 -8.414 -0.612 1.00 95.88 95 ALA A N 1
ATOM 760 C CA . ALA A 1 95 ? 4.167 -9.193 -1.247 1.00 95.88 95 ALA A CA 1
ATOM 761 C C . ALA A 1 95 ? 3.621 -10.200 -2.268 1.00 95.88 95 ALA A C 1
ATOM 763 O O . ALA A 1 95 ? 4.135 -10.289 -3.382 1.00 95.88 95 ALA A O 1
ATOM 764 N N . VAL A 1 96 ? 2.550 -10.919 -1.916 1.00 96.62 96 VAL A N 1
ATOM 765 C CA . VAL A 1 96 ? 1.895 -11.863 -2.831 1.00 96.62 96 VAL A CA 1
ATOM 766 C C . VAL A 1 96 ? 1.313 -11.137 -4.044 1.00 96.62 96 VAL A C 1
ATOM 768 O O . VAL A 1 96 ? 1.489 -11.615 -5.162 1.00 96.62 96 VAL A O 1
ATOM 771 N N . LEU A 1 97 ? 0.694 -9.964 -3.863 1.00 96.81 97 LEU A N 1
ATOM 772 C CA . LEU A 1 97 ? 0.135 -9.179 -4.973 1.00 96.81 97 LEU A CA 1
ATOM 773 C C . LEU A 1 97 ? 1.195 -8.725 -5.988 1.00 96.81 97 LEU A C 1
ATOM 775 O O . LEU A 1 97 ? 0.902 -8.652 -7.179 1.00 96.81 97 LEU A O 1
ATOM 779 N N . PHE A 1 98 ? 2.431 -8.452 -5.557 1.00 94.81 98 PHE A N 1
ATOM 780 C CA . PHE A 1 98 ? 3.512 -8.086 -6.480 1.00 94.81 98 PHE A CA 1
ATOM 781 C C . PHE A 1 98 ? 3.982 -9.234 -7.375 1.00 94.81 98 PHE A C 1
ATOM 783 O O . PHE A 1 98 ? 4.436 -8.975 -8.496 1.00 94.81 98 PHE A O 1
ATOM 790 N N . CYS A 1 99 ? 3.893 -10.467 -6.873 1.00 89.38 99 CYS A N 1
ATOM 791 C CA . CYS A 1 99 ? 4.245 -11.680 -7.606 1.00 89.38 99 CYS A CA 1
ATOM 792 C C . CYS A 1 99 ? 3.062 -12.242 -8.404 1.00 89.38 99 CYS A C 1
ATOM 794 O O . CYS A 1 99 ? 3.289 -12.867 -9.433 1.00 89.38 99 CYS A O 1
ATOM 796 N N . ASN A 1 100 ? 1.831 -12.009 -7.932 1.00 92.38 100 ASN A N 1
ATOM 797 C CA . ASN A 1 100 ? 0.582 -12.543 -8.479 1.00 92.38 100 ASN A CA 1
ATOM 798 C C . ASN A 1 100 ? 0.695 -14.032 -8.897 1.00 92.38 100 ASN A C 1
ATOM 800 O O . ASN A 1 100 ? 0.550 -14.325 -10.088 1.00 92.38 100 ASN A O 1
ATOM 804 N N . PRO A 1 101 ? 1.034 -14.938 -7.950 1.00 84.81 101 PRO A N 1
ATOM 805 C CA . PRO A 1 101 ? 1.198 -16.366 -8.225 1.00 84.81 101 PRO A CA 1
ATOM 806 C C . PRO A 1 101 ? -0.108 -17.063 -8.630 1.00 84.81 101 PRO A C 1
ATOM 808 O O . PRO A 1 101 ? -1.199 -16.547 -8.293 1.00 84.81 101 PRO A O 1
#